Protein AF-A0A6L3IJU4-F1 (afdb_monomer_lite)

pLDDT: mean 85.22, std 11.8, range [35.44, 95.62]

Organism: NCBI:txid357276

Radius of gyration: 13.87 Å; chains: 1; bounding box: 29×38×38 Å

Structure (mmCIF, N/CA/C/O backbone):
data_AF-A0A6L3IJU4-F1
#
_entry.id   AF-A0A6L3IJU4-F1
#
loop_
_atom_site.group_PDB
_atom_site.id
_atom_site.type_symbol
_atom_site.label_atom_id
_atom_site.label_alt_id
_atom_site.label_comp_id
_atom_site.label_asym_id
_atom_site.label_entity_id
_atom_site.label_seq_id
_atom_site.pdbx_PDB_ins_code
_atom_site.Cartn_x
_atom_site.Cartn_y
_atom_site.Cartn_z
_atom_site.occupancy
_atom_site.B_iso_or_equiv
_atom_site.auth_seq_id
_atom_site.auth_comp_id
_atom_site.auth_asym_id
_atom_site.auth_atom_id
_atom_site.pdbx_PDB_model_num
ATOM 1 N N . GLU A 1 1 ? -8.315 -15.792 -16.014 1.00 71.38 1 GLU A N 1
ATOM 2 C CA . GLU A 1 1 ? -7.824 -15.814 -14.617 1.00 71.38 1 GLU A CA 1
ATOM 3 C C . GLU A 1 1 ? -7.841 -17.234 -14.065 1.00 71.38 1 GLU A C 1
ATOM 5 O O . GLU A 1 1 ? -8.775 -17.964 -14.371 1.00 71.38 1 GLU A O 1
ATOM 10 N N . ARG A 1 2 ? -6.821 -17.645 -13.295 1.00 90.50 2 ARG A N 1
ATOM 11 C CA . ARG A 1 2 ? -6.755 -18.987 -12.669 1.00 90.50 2 ARG A CA 1
ATOM 12 C C . ARG A 1 2 ? -7.394 -19.049 -11.272 1.00 90.50 2 ARG A C 1
ATOM 14 O O . ARG A 1 2 ? -7.729 -20.139 -10.827 1.00 90.50 2 ARG A O 1
ATOM 21 N N . HIS A 1 3 ? -7.591 -17.901 -10.620 1.00 92.81 3 HIS A N 1
ATOM 22 C CA . HIS A 1 3 ? -8.007 -17.787 -9.216 1.00 92.81 3 HIS A CA 1
ATOM 23 C C . HIS A 1 3 ? -9.099 -16.711 -9.033 1.00 92.81 3 HIS A C 1
ATOM 25 O O . HIS A 1 3 ? -8.842 -15.662 -8.457 1.00 92.81 3 HIS A O 1
ATOM 31 N N . PRO A 1 4 ? -10.327 -16.928 -9.540 1.00 92.81 4 PRO A N 1
ATOM 32 C CA . PRO A 1 4 ? -11.352 -15.876 -9.627 1.00 92.81 4 PRO A CA 1
ATOM 33 C C . PRO A 1 4 ? -12.034 -15.512 -8.294 1.00 92.81 4 PRO A C 1
ATOM 35 O O . PRO A 1 4 ? -12.856 -14.605 -8.255 1.00 92.81 4 PRO A O 1
ATOM 38 N N . LYS A 1 5 ? -11.766 -16.251 -7.211 1.00 95.62 5 LYS A N 1
ATOM 39 C CA . LYS A 1 5 ? -12.370 -16.036 -5.880 1.00 95.62 5 LYS A CA 1
ATOM 40 C C . LYS A 1 5 ? -11.343 -15.656 -4.815 1.00 95.62 5 LYS A C 1
ATOM 42 O O . LYS A 1 5 ? -11.677 -15.618 -3.635 1.00 95.62 5 LYS A O 1
ATOM 47 N N . GLU A 1 6 ? -10.100 -15.438 -5.221 1.00 94.06 6 GLU A N 1
ATOM 48 C CA . GLU A 1 6 ? -8.998 -15.139 -4.315 1.00 94.06 6 GLU A CA 1
ATOM 49 C C . GLU A 1 6 ? -8.541 -13.699 -4.540 1.00 94.06 6 GLU A C 1
ATOM 51 O O . GLU A 1 6 ? -8.476 -13.228 -5.674 1.00 94.06 6 GLU A O 1
ATOM 56 N N . LEU A 1 7 ? -8.240 -13.000 -3.446 1.00 93.50 7 LEU A N 1
ATOM 57 C CA . LEU A 1 7 ? -7.695 -11.648 -3.479 1.00 93.50 7 LEU A CA 1
ATOM 58 C C . LEU A 1 7 ? -6.179 -11.716 -3.314 1.00 93.50 7 LEU A C 1
ATOM 60 O O . LEU A 1 7 ? -5.683 -12.228 -2.310 1.00 93.50 7 LEU A O 1
ATOM 64 N N . PHE A 1 8 ? -5.451 -11.147 -4.269 1.00 94.44 8 PHE A N 1
ATOM 65 C CA . PHE A 1 8 ? -4.006 -10.977 -4.166 1.00 94.44 8 PHE A CA 1
ATOM 66 C C . PHE A 1 8 ? -3.679 -9.591 -3.617 1.00 94.44 8 PHE A C 1
ATOM 68 O O . PHE A 1 8 ? -4.164 -8.584 -4.126 1.00 94.44 8 PHE A O 1
ATOM 75 N N . ILE A 1 9 ? -2.834 -9.547 -2.587 1.00 94.94 9 ILE A N 1
ATOM 76 C CA . ILE A 1 9 ? -2.338 -8.305 -1.992 1.00 94.94 9 ILE A CA 1
ATOM 77 C C . ILE A 1 9 ? -0.822 -8.285 -2.142 1.00 94.94 9 ILE A C 1
ATOM 79 O O . ILE A 1 9 ? -0.127 -9.175 -1.652 1.00 94.94 9 ILE A O 1
ATOM 83 N N . PHE A 1 10 ? -0.316 -7.251 -2.808 1.00 95.00 10 PHE A N 1
ATOM 84 C CA . PHE A 1 10 ? 1.112 -7.022 -2.984 1.00 95.00 10 PHE A CA 1
ATOM 85 C C . PHE A 1 10 ? 1.544 -5.833 -2.133 1.00 95.00 10 PHE A C 1
ATOM 87 O O . PHE A 1 10 ? 0.938 -4.767 -2.197 1.00 95.00 10 PHE A O 1
ATOM 94 N N . ILE A 1 11 ? 2.603 -6.019 -1.347 1.00 95.06 11 ILE A N 1
ATOM 95 C CA . ILE A 1 11 ? 3.185 -4.969 -0.509 1.00 95.06 11 ILE A CA 1
ATOM 96 C C . ILE A 1 11 ? 4.552 -4.620 -1.088 1.00 95.06 11 ILE A C 1
ATOM 98 O O . ILE A 1 11 ? 5.395 -5.498 -1.273 1.00 95.06 11 ILE A O 1
ATOM 102 N N . SER A 1 12 ? 4.765 -3.339 -1.373 1.00 94.94 12 SER A N 1
ATOM 103 C CA . SER A 1 12 ? 6.045 -2.805 -1.831 1.00 94.94 12 SER A CA 1
ATOM 104 C C . SER A 1 12 ? 6.335 -1.487 -1.126 1.00 94.94 12 SER A C 1
ATOM 106 O O . SER A 1 12 ? 5.417 -0.734 -0.802 1.00 94.94 12 SER A O 1
ATOM 108 N N . HIS A 1 13 ? 7.615 -1.205 -0.898 1.00 94.62 13 HIS A N 1
ATOM 109 C CA . HIS A 1 13 ? 8.045 0.111 -0.444 1.00 94.62 13 HIS A CA 1
ATOM 110 C C . HIS A 1 13 ? 7.891 1.133 -1.572 1.00 94.62 13 HIS A C 1
ATOM 112 O O . HIS A 1 13 ? 8.094 0.806 -2.743 1.00 94.62 13 HIS A O 1
ATOM 118 N N . ALA A 1 14 ? 7.548 2.368 -1.219 1.00 91.19 14 ALA A N 1
ATOM 119 C CA . ALA A 1 14 ? 7.450 3.459 -2.177 1.00 91.19 14 ALA A CA 1
ATOM 120 C C . ALA A 1 14 ? 8.837 4.029 -2.523 1.00 91.19 14 ALA A C 1
ATOM 122 O O . ALA A 1 14 ? 9.699 4.188 -1.659 1.00 91.19 14 ALA A O 1
ATOM 123 N N . GLU A 1 15 ? 9.025 4.359 -3.795 1.00 90.38 15 GLU A N 1
ATOM 124 C CA . GLU A 1 15 ? 10.113 5.155 -4.353 1.00 90.38 15 GLU A CA 1
ATOM 125 C C . GLU A 1 15 ? 9.475 6.375 -5.040 1.00 90.38 15 GLU A C 1
ATOM 127 O O . GLU A 1 15 ? 9.027 6.312 -6.189 1.00 90.38 15 GLU A O 1
ATOM 132 N N . GLY A 1 16 ? 9.366 7.480 -4.297 1.00 88.81 16 GLY A N 1
ATOM 133 C CA . GLY A 1 16 ? 8.552 8.626 -4.705 1.00 88.81 16 GLY A CA 1
ATOM 134 C C . GLY A 1 16 ? 7.063 8.270 -4.697 1.00 88.81 16 GLY A C 1
ATOM 135 O O . GLY A 1 16 ? 6.552 7.778 -3.694 1.00 88.81 16 GLY A O 1
ATOM 136 N N . LEU A 1 17 ? 6.381 8.501 -5.820 1.00 87.75 17 LEU A N 1
ATOM 137 C CA . LEU A 1 17 ? 4.943 8.242 -5.976 1.00 87.75 17 LEU A CA 1
ATOM 138 C C . LEU A 1 17 ? 4.617 6.811 -6.438 1.00 87.75 17 LEU A C 1
ATOM 140 O O . LEU A 1 17 ? 3.450 6.439 -6.495 1.00 87.75 17 LEU A O 1
ATOM 144 N N . HIS A 1 18 ? 5.629 5.997 -6.739 1.00 90.44 18 HIS A N 1
ATOM 145 C CA . HIS A 1 18 ? 5.467 4.652 -7.299 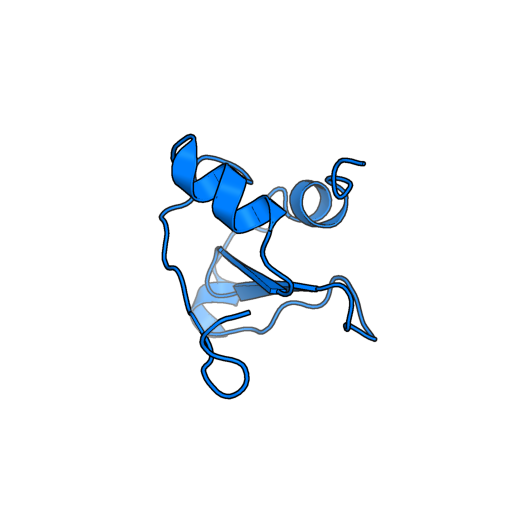1.00 90.44 18 HIS A CA 1
ATOM 146 C C . HIS A 1 18 ? 6.100 3.596 -6.392 1.00 90.44 18 HIS A C 1
ATOM 148 O O . HIS A 1 18 ? 7.007 3.915 -5.624 1.00 90.44 18 HIS A O 1
ATOM 154 N N . PRO A 1 19 ? 5.705 2.317 -6.478 1.00 93.44 19 PRO A N 1
ATOM 155 C CA . PRO A 1 19 ? 6.400 1.259 -5.766 1.00 93.44 19 PRO A CA 1
ATOM 156 C C . PRO A 1 19 ? 7.802 1.027 -6.348 1.00 93.44 19 PRO A C 1
ATOM 158 O O . PRO A 1 19 ? 8.046 1.176 -7.551 1.00 93.44 19 PRO A O 1
ATOM 161 N N . ALA A 1 20 ? 8.721 0.617 -5.480 1.00 94.38 20 ALA A N 1
ATOM 162 C CA . ALA A 1 20 ? 10.123 0.435 -5.814 1.00 94.38 20 ALA A CA 1
ATOM 163 C C . ALA A 1 20 ? 10.330 -0.698 -6.833 1.00 94.38 20 ALA A C 1
ATOM 165 O O . ALA A 1 20 ? 9.922 -1.847 -6.632 1.00 94.38 20 ALA A O 1
ATOM 166 N N . GLY A 1 21 ? 11.034 -0.377 -7.919 1.00 93.31 21 GLY A N 1
ATOM 167 C CA . GLY A 1 21 ? 11.467 -1.343 -8.926 1.00 93.31 21 GLY A CA 1
ATOM 168 C C . GLY A 1 21 ? 10.457 -1.670 -10.037 1.00 93.31 21 GLY A C 1
ATOM 169 O O . GLY A 1 21 ? 9.245 -1.484 -9.943 1.00 93.31 21 GLY A O 1
ATOM 170 N N . ARG A 1 22 ? 10.991 -2.206 -11.144 1.00 92.31 22 ARG A N 1
ATOM 171 C CA . ARG A 1 22 ? 10.243 -2.431 -12.396 1.00 92.31 22 ARG A CA 1
ATOM 172 C C . ARG A 1 22 ? 9.079 -3.410 -12.240 1.00 92.31 22 ARG A C 1
ATOM 174 O O . ARG A 1 22 ? 8.020 -3.183 -12.814 1.00 92.31 22 ARG A O 1
ATOM 181 N N . SER A 1 23 ? 9.278 -4.504 -11.510 1.00 93.94 23 SER A N 1
ATOM 182 C CA . SER A 1 23 ? 8.237 -5.523 -11.332 1.00 93.94 23 SER A CA 1
ATOM 183 C C . SER A 1 23 ? 7.055 -4.979 -10.537 1.00 93.94 23 SER A C 1
ATOM 185 O O . SER A 1 23 ? 5.916 -5.211 -10.921 1.00 93.94 23 SER A O 1
ATOM 187 N N . ALA A 1 24 ? 7.316 -4.202 -9.483 1.00 94.12 24 ALA A N 1
ATOM 188 C CA . ALA A 1 24 ? 6.259 -3.625 -8.666 1.00 94.12 24 ALA A CA 1
ATOM 189 C C . ALA A 1 24 ? 5.461 -2.563 -9.435 1.00 94.12 24 ALA A C 1
ATOM 191 O O . ALA A 1 24 ? 4.245 -2.533 -9.313 1.00 94.12 24 ALA A O 1
ATOM 192 N N . ARG A 1 25 ? 6.110 -1.770 -10.301 1.00 92.25 25 ARG A N 1
ATOM 193 C CA . ARG A 1 25 ? 5.403 -0.843 -11.205 1.00 92.25 25 ARG A CA 1
ATOM 194 C C . ARG A 1 25 ? 4.495 -1.552 -12.210 1.00 92.25 25 ARG A C 1
ATOM 196 O O . ARG A 1 25 ? 3.425 -1.052 -12.526 1.00 92.25 25 ARG A O 1
ATOM 203 N N . LYS A 1 26 ? 4.889 -2.731 -12.706 1.00 93.25 26 LYS A N 1
ATOM 204 C CA . LYS A 1 26 ? 4.005 -3.542 -13.563 1.00 93.25 26 LYS A CA 1
ATOM 205 C C . LYS A 1 26 ? 2.791 -4.050 -12.791 1.00 93.25 26 LYS A C 1
ATOM 207 O O . LYS A 1 26 ? 1.675 -3.907 -13.265 1.00 93.25 26 LYS A O 1
ATOM 212 N N . VAL 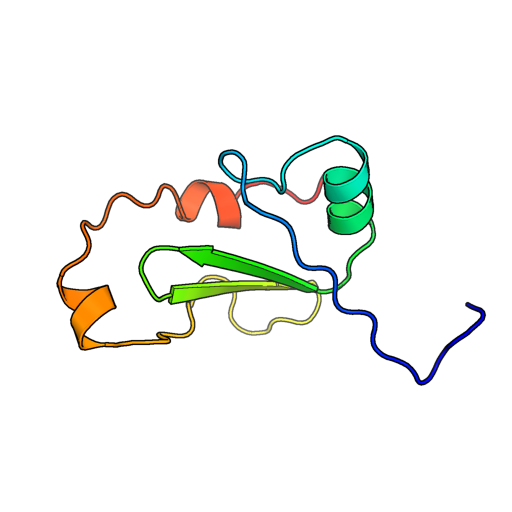A 1 27 ? 3.012 -4.570 -11.583 1.00 93.19 27 VAL A N 1
ATOM 213 C CA . VAL A 1 27 ? 1.919 -5.000 -10.696 1.00 93.19 27 VAL A CA 1
ATOM 214 C C . VAL A 1 27 ? 0.995 -3.830 -10.363 1.00 93.19 27 VAL A C 1
ATOM 216 O O . VAL A 1 27 ? -0.216 -3.989 -10.387 1.00 93.19 27 VAL A O 1
ATOM 219 N N . GLU A 1 28 ? 1.550 -2.648 -10.096 1.00 91.94 28 GLU A N 1
ATOM 220 C CA . GLU A 1 28 ? 0.768 -1.431 -9.899 1.00 91.94 28 GLU A CA 1
ATOM 221 C C . GLU A 1 28 ? -0.084 -1.106 -11.125 1.00 91.94 28 GLU A C 1
ATOM 223 O O . GLU A 1 28 ? -1.238 -0.730 -10.959 1.00 91.94 28 GLU A O 1
ATOM 228 N N . TYR A 1 29 ? 0.449 -1.222 -12.341 1.00 89.12 29 TYR A N 1
ATOM 229 C CA . TYR A 1 29 ? -0.317 -0.981 -13.565 1.00 89.12 29 TYR A CA 1
ATOM 230 C C . TYR A 1 29 ? -1.491 -1.963 -13.710 1.00 89.12 29 TYR A C 1
ATOM 232 O O . TYR A 1 29 ? -2.608 -1.531 -13.989 1.00 89.12 29 TYR A O 1
ATOM 240 N N . ASP A 1 30 ? -1.257 -3.248 -13.434 1.00 90.50 30 ASP A N 1
ATOM 241 C CA . ASP A 1 30 ? -2.263 -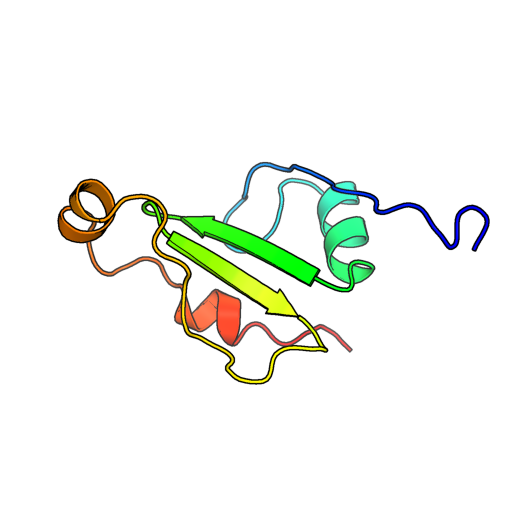4.311 -13.556 1.00 90.50 30 ASP A CA 1
ATOM 242 C C . ASP A 1 30 ? -3.300 -4.320 -12.411 1.00 90.50 30 ASP A C 1
ATOM 244 O O . ASP A 1 30 ? -4.371 -4.911 -12.549 1.00 90.50 30 ASP A O 1
ATOM 248 N N . ALA A 1 31 ? -3.004 -3.686 -11.272 1.00 91.75 31 ALA A N 1
ATOM 249 C CA . ALA A 1 31 ? -3.862 -3.709 -10.091 1.00 91.75 31 ALA A CA 1
ATOM 250 C C . ALA A 1 31 ? -5.128 -2.847 -10.240 1.00 91.75 31 ALA A C 1
ATOM 252 O O . ALA A 1 31 ? -5.078 -1.675 -10.623 1.00 91.75 31 ALA A O 1
ATOM 253 N N . ASP A 1 32 ? -6.269 -3.402 -9.818 1.00 90.88 32 ASP A N 1
ATOM 254 C CA . ASP A 1 32 ? -7.552 -2.690 -9.765 1.00 90.88 32 ASP A CA 1
ATOM 255 C C . ASP A 1 32 ? -7.597 -1.585 -8.699 1.00 90.88 32 ASP A C 1
ATOM 257 O O . ASP A 1 32 ? -8.247 -0.550 -8.884 1.00 90.88 32 ASP A O 1
ATOM 261 N N . VAL A 1 33 ? -6.925 -1.824 -7.569 1.00 91.12 33 VAL A N 1
ATOM 262 C CA . VAL A 1 33 ? -6.897 -0.951 -6.391 1.00 91.12 33 VAL A CA 1
ATOM 263 C C . VAL A 1 33 ? -5.453 -0.756 -5.953 1.00 91.12 33 VAL A C 1
ATOM 265 O O . VAL A 1 33 ? -4.718 -1.722 -5.755 1.00 91.12 33 VAL A O 1
ATOM 268 N N . LYS A 1 34 ? -5.062 0.503 -5.764 1.00 91.62 34 LYS A N 1
ATOM 269 C CA . LYS A 1 34 ? -3.727 0.921 -5.331 1.00 91.62 34 LYS A CA 1
ATOM 270 C C . LYS A 1 34 ? -3.876 1.714 -4.044 1.00 91.62 34 LYS A C 1
ATOM 272 O O . LYS A 1 34 ? -4.753 2.572 -3.950 1.00 91.62 34 LYS A O 1
ATOM 277 N N . ILE A 1 35 ? -3.055 1.407 -3.048 1.00 92.50 35 ILE A N 1
ATOM 278 C CA . ILE A 1 35 ? -3.106 2.072 -1.746 1.00 92.50 35 ILE A CA 1
ATOM 279 C C . ILE A 1 35 ? -1.712 2.596 -1.429 1.00 92.50 35 ILE A C 1
ATOM 281 O O . ILE A 1 35 ? -0.791 1.811 -1.212 1.00 92.50 35 ILE A O 1
ATOM 285 N N . MET A 1 36 ? -1.573 3.919 -1.393 1.00 91.88 36 MET A N 1
ATOM 286 C CA . MET A 1 36 ? -0.362 4.588 -0.929 1.00 91.88 36 MET A CA 1
ATOM 287 C C . MET A 1 36 ? -0.540 4.970 0.535 1.00 91.88 36 MET A C 1
ATOM 289 O O . MET A 1 36 ? -1.506 5.641 0.894 1.00 91.88 36 MET A O 1
ATOM 293 N N . VAL A 1 37 ? 0.390 4.556 1.390 1.00 92.00 37 VAL A N 1
ATOM 294 C CA . VAL A 1 37 ? 0.378 4.927 2.807 1.00 92.00 37 VAL A CA 1
ATOM 295 C C . VAL A 1 37 ? 1.492 5.929 3.056 1.00 92.00 37 VAL A C 1
ATOM 297 O O . VAL A 1 37 ? 2.664 5.605 2.886 1.00 92.00 37 VAL A O 1
ATOM 300 N N . SER A 1 38 ? 1.122 7.132 3.484 1.00 90.06 38 SER A N 1
ATOM 301 C CA . SER A 1 38 ? 2.056 8.199 3.845 1.00 90.06 38 SER A CA 1
ATOM 302 C C . SER A 1 38 ? 1.522 8.967 5.048 1.00 90.06 38 SER A C 1
ATOM 304 O O . SER A 1 38 ? 0.313 9.141 5.178 1.00 90.06 38 SER A O 1
ATOM 306 N N . CYS A 1 39 ? 2.408 9.399 5.949 1.00 90.19 39 CYS A N 1
ATOM 307 C CA . CYS A 1 39 ? 2.063 10.265 7.084 1.00 90.19 39 CYS A CA 1
ATOM 308 C C . CYS A 1 39 ? 0.833 9.803 7.894 1.00 90.19 39 CYS A C 1
ATOM 310 O O . CYS A 1 39 ? -0.006 10.604 8.303 1.00 90.19 39 CYS A O 1
ATOM 312 N N . PHE A 1 40 ? 0.730 8.489 8.132 1.00 92.44 40 PHE A N 1
ATOM 313 C CA . PHE A 1 40 ? -0.385 7.845 8.848 1.00 92.44 40 PHE A CA 1
ATOM 314 C C . PHE A 1 40 ? -1.753 7.965 8.160 1.00 92.44 40 PHE A C 1
ATOM 316 O O . PHE A 1 40 ? -2.794 7.797 8.798 1.00 92.44 40 PHE A O 1
ATOM 323 N N . LYS A 1 41 ? -1.754 8.217 6.853 1.00 91.31 41 LYS A N 1
ATOM 324 C CA . LYS A 1 41 ? -2.928 8.271 5.987 1.00 91.31 41 LYS A CA 1
ATOM 325 C C . LYS A 1 41 ? -2.779 7.252 4.864 1.00 91.31 41 LYS A C 1
ATOM 327 O O . LYS A 1 41 ? -1.705 7.104 4.284 1.00 91.31 41 LYS A O 1
ATOM 332 N N . ALA A 1 42 ? -3.858 6.543 4.568 1.00 92.06 42 ALA A N 1
ATOM 333 C CA . ALA A 1 42 ? -3.964 5.636 3.438 1.00 92.06 42 ALA A CA 1
ATOM 334 C C . ALA A 1 42 ? -4.778 6.301 2.334 1.00 92.06 42 ALA A C 1
ATOM 336 O O . ALA A 1 42 ? -5.944 6.647 2.518 1.00 92.06 42 ALA A O 1
ATOM 337 N N . TRP A 1 43 ? -4.164 6.440 1.174 1.00 90.00 43 TRP A N 1
ATOM 338 C CA . TRP A 1 43 ? -4.768 7.025 -0.001 1.00 90.00 43 TRP A CA 1
ATOM 339 C C . TRP A 1 43 ? -5.094 5.926 -0.989 1.00 90.00 43 TRP A C 1
ATOM 341 O O . TRP A 1 43 ? -4.207 5.227 -1.480 1.00 90.00 43 TRP A O 1
ATOM 351 N N . CYS A 1 44 ? -6.382 5.757 -1.252 1.00 89.38 44 CYS A N 1
ATOM 352 C CA . CYS A 1 44 ? -6.857 4.793 -2.223 1.00 89.38 44 CYS A CA 1
ATOM 353 C C . CYS A 1 44 ? -6.856 5.433 -3.612 1.00 89.38 44 CYS A C 1
ATOM 355 O O . CYS A 1 44 ? -7.214 6.599 -3.767 1.00 89.38 44 CYS A O 1
ATOM 357 N N . LYS A 1 45 ? -6.498 4.650 -4.627 1.00 87.38 45 LYS A N 1
ATOM 358 C CA . LYS A 1 45 ? -6.681 4.955 -6.045 1.00 87.38 45 LYS A CA 1
ATOM 359 C C . LYS A 1 45 ? -7.244 3.712 -6.716 1.00 87.38 45 LYS A C 1
ATOM 361 O O . LYS A 1 45 ? -6.594 2.672 -6.776 1.00 87.38 45 LYS A O 1
ATOM 366 N N . SER A 1 46 ? -8.491 3.798 -7.159 1.00 86.44 46 SER A N 1
ATOM 367 C CA . SER A 1 46 ? -9.255 2.665 -7.671 1.00 86.44 46 SER A CA 1
ATOM 368 C C . SER A 1 46 ? -10.219 3.131 -8.745 1.00 86.44 46 SER A C 1
ATOM 370 O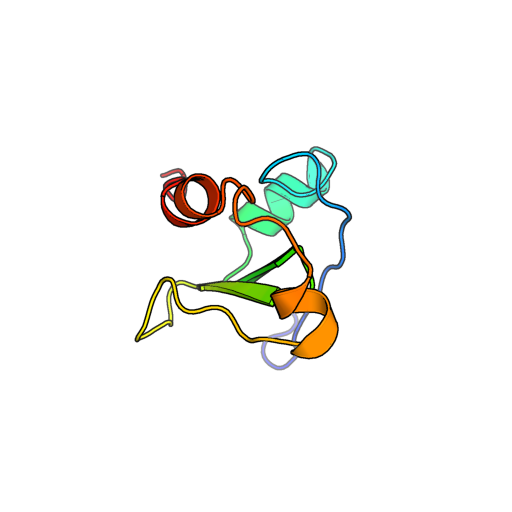 O . SER A 1 46 ? -10.798 4.211 -8.641 1.00 86.44 46 SER A O 1
ATOM 372 N N . ARG A 1 47 ? -10.437 2.263 -9.731 1.00 80.38 47 ARG A N 1
ATOM 373 C CA . ARG A 1 47 ? -11.472 2.419 -10.763 1.00 80.38 47 ARG A CA 1
ATOM 374 C C . ARG A 1 47 ? -12.904 2.369 -10.210 1.00 80.38 47 ARG A C 1
ATOM 376 O O . ARG A 1 47 ? -13.833 2.771 -10.896 1.00 80.38 47 ARG A O 1
ATOM 383 N N . PHE A 1 48 ? -13.082 1.877 -8.984 1.00 83.50 48 PHE A N 1
ATOM 384 C CA . PHE A 1 48 ? -14.389 1.659 -8.356 1.00 83.50 48 PHE A CA 1
ATOM 385 C C . PHE A 1 48 ? -14.750 2.703 -7.292 1.00 83.50 48 PHE A C 1
ATOM 387 O O . PHE A 1 48 ? -15.742 2.536 -6.588 1.00 83.50 48 PHE A O 1
ATOM 394 N N . MET A 1 49 ? -13.936 3.744 -7.103 1.00 80.06 49 MET A N 1
ATOM 395 C CA . MET A 1 49 ? -14.193 4.728 -6.052 1.00 80.06 49 MET A CA 1
ATOM 396 C C . MET A 1 49 ? -15.258 5.750 -6.442 1.00 80.06 49 MET A C 1
ATOM 398 O O . MET A 1 49 ? -15.192 6.359 -7.504 1.00 80.06 49 MET A O 1
ATOM 402 N N . GLU A 1 50 ? -16.168 6.011 -5.504 1.00 75.44 50 GLU A N 1
ATOM 403 C CA . GLU A 1 50 ? -17.185 7.062 -5.618 1.00 75.44 50 GLU A CA 1
ATOM 404 C C . GLU A 1 50 ? -16.660 8.442 -5.188 1.00 75.44 50 GLU A C 1
ATOM 406 O O . GLU A 1 50 ? -17.130 9.466 -5.679 1.00 75.44 50 GLU A O 1
ATOM 411 N N . ARG A 1 51 ? -15.686 8.478 -4.265 1.00 75.31 51 ARG A N 1
ATOM 412 C CA . ARG A 1 51 ? -15.106 9.706 -3.693 1.00 75.31 51 ARG A CA 1
ATOM 413 C C . ARG A 1 51 ? -13.580 9.707 -3.822 1.00 75.31 51 ARG A C 1
ATOM 415 O O . ARG A 1 51 ? -12.889 9.301 -2.888 1.00 75.31 51 ARG A O 1
ATOM 422 N N . PRO A 1 52 ? -13.033 10.105 -4.980 1.00 78.06 52 PRO A N 1
ATOM 423 C CA . PRO A 1 52 ? -11.590 10.215 -5.146 1.00 78.06 52 PRO A CA 1
ATOM 424 C C . PRO A 1 52 ? -11.019 11.337 -4.263 1.00 78.06 52 PRO A C 1
ATOM 426 O O . PRO A 1 52 ? -11.616 12.404 -4.142 1.00 78.06 52 PRO A O 1
ATOM 429 N N . GLY A 1 53 ? -9.842 11.104 -3.678 1.00 75.69 53 GLY A N 1
ATOM 430 C CA . GLY A 1 53 ? -9.051 12.136 -2.996 1.00 75.69 53 GLY A CA 1
ATOM 431 C C . GLY A 1 53 ? -9.255 12.277 -1.484 1.00 75.69 53 GLY A C 1
ATOM 432 O O . GLY A 1 53 ? -8.529 13.048 -0.865 1.00 75.69 53 GLY A O 1
ATOM 433 N N . GLU A 1 54 ? -10.164 11.524 -0.861 1.00 85.12 54 GLU A N 1
ATOM 434 C CA . GLU A 1 54 ? -10.271 11.476 0.605 1.00 85.12 54 GLU A CA 1
ATOM 435 C C . GLU A 1 54 ? -9.406 10.331 1.175 1.00 85.12 54 GLU A C 1
ATOM 437 O O . GLU A 1 54 ? -9.630 9.165 0.834 1.00 85.12 54 GLU A O 1
ATOM 442 N N . PRO A 1 55 ? -8.409 10.617 2.037 1.00 89.75 55 PRO A N 1
ATOM 443 C CA . PRO A 1 55 ? -7.620 9.574 2.675 1.00 89.75 55 PRO A CA 1
ATOM 444 C C . PRO A 1 55 ? -8.358 8.928 3.846 1.00 89.75 55 PRO A C 1
ATOM 446 O O . PRO A 1 55 ? -9.088 9.580 4.590 1.00 89.75 55 PRO A O 1
ATOM 449 N N . TYR A 1 56 ? -8.039 7.665 4.104 1.00 91.19 56 TYR A N 1
ATOM 450 C CA . TYR A 1 56 ? -8.338 7.021 5.374 1.00 91.19 56 TYR A CA 1
ATOM 451 C C . TYR A 1 56 ? -7.256 7.367 6.404 1.00 91.19 56 TYR A C 1
ATOM 453 O O . TYR A 1 56 ? -6.078 7.064 6.199 1.00 91.19 56 TYR A O 1
ATOM 461 N N . VAL A 1 57 ? -7.635 7.988 7.522 1.00 93.31 57 VAL A N 1
ATOM 462 C CA . VAL A 1 57 ? -6.694 8.299 8.606 1.00 93.31 57 VAL A CA 1
ATOM 463 C C . VAL A 1 57 ? -6.484 7.055 9.467 1.00 93.31 57 VAL A C 1
ATOM 465 O O . VAL A 1 57 ? -7.410 6.539 10.083 1.00 93.31 57 VAL A O 1
ATOM 468 N N . ILE A 1 58 ? -5.248 6.555 9.499 1.00 94.31 58 ILE A N 1
ATOM 469 C CA . ILE A 1 58 ? -4.874 5.350 10.251 1.00 94.31 58 ILE A CA 1
ATOM 470 C C . ILE A 1 58 ? -4.611 5.709 11.715 1.00 94.31 58 ILE A C 1
ATOM 472 O O . ILE A 1 58 ? -5.007 4.976 12.618 1.00 94.31 58 ILE A O 1
ATOM 476 N N . TRP A 1 59 ? -3.931 6.836 11.949 1.00 93.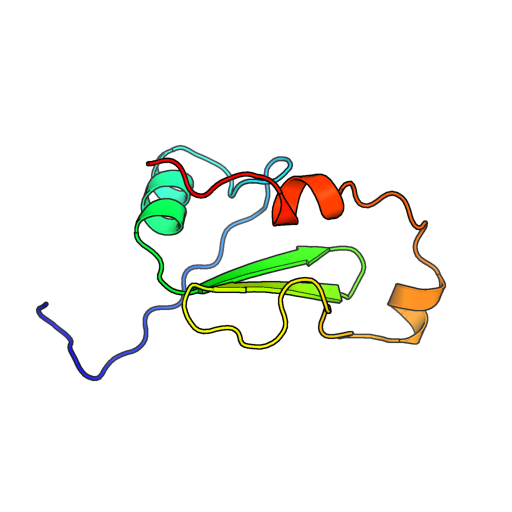62 59 TRP A N 1
ATOM 477 C CA . TRP A 1 59 ? -3.630 7.329 13.290 1.00 93.62 59 TRP A CA 1
ATOM 478 C C . TRP A 1 59 ? -3.738 8.851 13.350 1.00 93.62 59 TRP A C 1
ATOM 480 O O . TRP A 1 59 ? -2.879 9.567 12.839 1.00 93.62 59 TRP A O 1
ATOM 490 N N . GLU A 1 60 ? -4.786 9.327 14.020 1.00 92.56 60 GLU A N 1
ATOM 491 C CA . GLU A 1 60 ? -5.129 10.750 14.124 1.00 92.56 60 GLU A CA 1
ATOM 492 C C . GLU A 1 60 ? -4.002 11.592 14.735 1.00 92.56 60 GLU A C 1
ATOM 494 O O . GLU A 1 60 ? -3.611 12.618 14.184 1.00 92.56 60 GLU A O 1
ATOM 499 N N . GLU A 1 61 ? -3.409 11.147 15.848 1.00 92.25 61 GLU A N 1
ATOM 500 C CA . GLU A 1 61 ? -2.378 11.936 16.536 1.00 92.25 61 GLU A CA 1
ATOM 501 C C . GLU A 1 61 ? -1.087 12.047 15.714 1.00 92.25 61 GLU A C 1
ATOM 503 O O . GLU A 1 61 ? -0.396 13.065 15.777 1.00 92.25 61 GLU A O 1
ATOM 508 N N . GLY A 1 62 ? -0.749 11.003 14.950 1.00 89.06 62 GLY A N 1
ATOM 509 C CA . GLY A 1 62 ? 0.391 11.010 14.034 1.00 89.06 62 GLY A CA 1
ATOM 510 C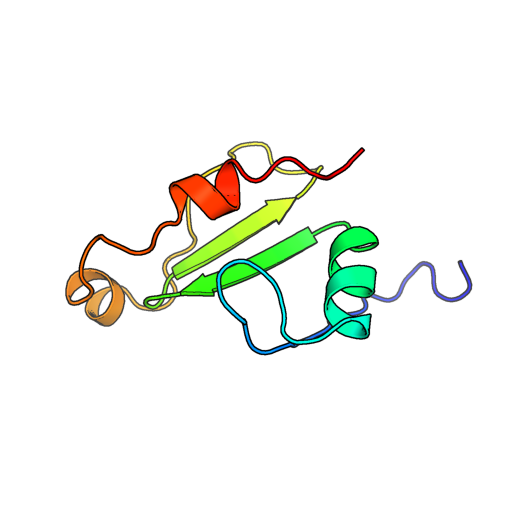 C . GLY A 1 62 ? 0.123 11.861 12.796 1.00 89.06 62 GLY A C 1
ATOM 511 O O . GLY A 1 62 ? 0.971 12.658 12.390 1.00 89.06 62 GLY A O 1
ATOM 512 N N . ALA A 1 63 ? -1.076 11.741 12.228 1.00 88.94 63 ALA A N 1
ATOM 513 C CA . ALA A 1 63 ? -1.528 12.526 11.084 1.00 88.94 63 ALA A CA 1
ATOM 514 C C . ALA A 1 63 ? -1.629 14.031 11.400 1.00 88.94 63 ALA A C 1
ATOM 516 O O . ALA A 1 63 ? -1.389 14.862 10.529 1.00 88.94 63 ALA A O 1
ATOM 517 N N . ALA A 1 64 ? -1.949 14.399 12.644 1.00 87.44 64 ALA A N 1
ATOM 518 C CA . ALA A 1 64 ? -2.005 15.794 13.081 1.00 87.44 64 ALA A CA 1
ATOM 519 C C . ALA A 1 64 ? -0.615 16.435 13.252 1.00 87.44 64 ALA A C 1
ATOM 521 O O . ALA A 1 64 ? -0.480 17.654 13.162 1.00 87.44 64 ALA A O 1
ATOM 522 N N . LYS A 1 65 ? 0.420 15.626 13.517 1.00 87.00 65 LYS A N 1
ATOM 523 C CA . LYS A 1 65 ? 1.805 16.085 13.730 1.00 87.00 65 LYS A CA 1
ATOM 524 C C . LYS A 1 65 ? 2.629 16.156 12.444 1.00 87.00 65 LYS A C 1
ATOM 526 O O . LYS A 1 65 ? 3.733 16.696 12.465 1.00 87.00 65 LYS A O 1
ATOM 531 N N . THR A 1 66 ? 2.135 15.579 11.355 1.00 78.62 66 THR A N 1
ATOM 532 C CA . THR A 1 66 ? 2.840 15.523 10.071 1.00 78.62 66 THR A CA 1
ATOM 533 C C . THR A 1 66 ? 2.623 16.810 9.271 1.00 78.62 66 THR A C 1
ATOM 535 O O . THR A 1 66 ? 1.568 17.443 9.340 1.00 78.62 66 THR A O 1
ATOM 538 N N . LEU A 1 67 ? 3.670 17.250 8.565 1.00 65.88 67 LEU A N 1
ATOM 539 C CA . LEU A 1 67 ? 3.628 18.439 7.709 1.00 65.88 67 LEU A CA 1
ATOM 540 C C . LEU A 1 67 ? 2.718 18.165 6.501 1.00 65.88 67 LEU A C 1
ATOM 542 O O . LEU A 1 67 ? 2.595 17.030 6.065 1.00 65.88 67 LEU A O 1
ATOM 546 N N . LYS A 1 68 ? 2.071 19.201 5.955 1.00 60.19 68 LYS A N 1
ATOM 547 C CA . LYS A 1 68 ? 1.072 19.072 4.873 1.00 60.19 68 LYS A CA 1
ATOM 548 C C . LYS A 1 68 ? 1.646 18.692 3.496 1.00 60.19 68 LYS A C 1
ATOM 550 O O . LYS A 1 68 ? 0.878 18.583 2.547 1.00 60.19 68 LYS A O 1
ATOM 555 N N . ASP A 1 69 ? 2.957 18.538 3.374 1.00 59.31 69 ASP A N 1
ATOM 556 C CA . ASP A 1 69 ? 3.676 18.632 2.098 1.00 59.31 69 ASP A CA 1
ATOM 557 C C . ASP A 1 69 ? 3.927 17.264 1.438 1.00 59.31 69 ASP A C 1
ATOM 559 O O . ASP A 1 69 ? 5.018 16.956 0.966 1.00 59.31 69 ASP A O 1
ATOM 563 N N . ASP A 1 70 ? 2.912 16.399 1.440 1.00 64.25 70 ASP A N 1
ATOM 564 C CA . ASP A 1 70 ? 3.067 14.997 1.032 1.00 64.25 70 ASP A CA 1
ATOM 565 C C . ASP A 1 70 ? 3.028 14.782 -0.500 1.00 64.25 70 ASP A C 1
ATOM 567 O O . ASP A 1 70 ? 2.940 13.638 -0.940 1.00 64.25 70 ASP A O 1
ATOM 571 N N . ASN A 1 71 ? 3.069 15.843 -1.327 1.00 67.88 71 ASN A N 1
ATOM 572 C CA . ASN A 1 71 ? 2.893 15.804 -2.800 1.00 67.88 71 ASN A CA 1
ATOM 573 C C . ASN A 1 71 ? 1.754 14.868 -3.252 1.00 67.88 71 ASN A C 1
ATOM 575 O O . ASN A 1 71 ? 1.807 14.204 -4.286 1.00 67.88 71 ASN A O 1
ATOM 579 N N . MET A 1 72 ? 0.713 14.766 -2.428 1.00 77.31 72 MET A N 1
ATOM 580 C CA . MET A 1 72 ? -0.316 13.753 -2.606 1.00 77.31 72 MET A CA 1
ATOM 581 C C . MET A 1 72 ? -1.264 14.093 -3.756 1.00 77.31 72 MET A C 1
ATOM 583 O O . MET A 1 72 ? -1.794 13.199 -4.414 1.00 77.31 72 MET A O 1
ATOM 587 N N . GLU A 1 73 ? -1.446 15.386 -4.022 1.00 76.88 73 GLU A N 1
ATOM 588 C CA . GLU A 1 73 ? -2.148 15.855 -5.214 1.00 76.88 73 GLU A CA 1
ATOM 589 C C . GLU A 1 73 ? -1.506 15.275 -6.475 1.00 76.88 73 GLU A C 1
ATOM 591 O O . GLU A 1 73 ? -2.228 14.783 -7.336 1.00 76.88 73 GLU A O 1
ATOM 596 N N . ASP A 1 74 ? -0.174 15.208 -6.543 1.00 80.12 74 ASP A N 1
ATOM 597 C CA . ASP A 1 74 ? 0.527 14.610 -7.679 1.00 80.12 74 ASP A CA 1
ATOM 598 C C . ASP A 1 74 ? 0.244 13.109 -7.792 1.00 80.12 74 ASP A C 1
ATOM 600 O O . ASP A 1 74 ? -0.014 12.631 -8.887 1.00 80.12 74 ASP A O 1
ATOM 604 N N . TYR A 1 75 ? 0.194 12.350 -6.690 1.00 82.44 75 TYR A N 1
ATOM 605 C CA . TYR A 1 75 ? -0.176 10.923 -6.742 1.00 82.44 75 TYR A CA 1
ATOM 606 C C . TYR A 1 75 ? -1.617 10.701 -7.227 1.00 82.44 75 TYR A C 1
ATOM 608 O O . TYR A 1 75 ? -1.913 9.750 -7.964 1.00 82.44 75 TYR A O 1
ATOM 616 N N . LEU A 1 76 ? -2.537 11.559 -6.781 1.00 78.12 76 LEU A N 1
ATOM 617 C CA . LEU A 1 76 ? -3.943 11.501 -7.175 1.00 78.12 76 LEU A CA 1
ATOM 618 C C . LEU A 1 76 ? -4.125 11.903 -8.644 1.00 78.12 76 LEU A C 1
ATOM 620 O O . LEU A 1 76 ? -4.927 11.279 -9.339 1.00 78.12 76 LEU A O 1
ATOM 624 N N . ASN A 1 77 ? -3.351 12.887 -9.108 1.00 77.56 77 ASN A N 1
ATOM 625 C CA . ASN A 1 77 ? -3.405 13.441 -10.460 1.00 77.56 77 ASN A CA 1
ATOM 626 C C . ASN A 1 77 ? -2.527 12.705 -11.473 1.00 77.56 77 ASN A C 1
ATOM 628 O O . ASN A 1 77 ? -2.731 12.891 -12.671 1.00 77.56 77 ASN A O 1
ATOM 632 N N . ASP A 1 78 ? -1.569 11.889 -11.025 1.00 75.44 78 ASP A N 1
ATOM 633 C CA . ASP A 1 78 ? -0.754 11.037 -11.885 1.00 75.44 78 ASP A CA 1
ATOM 634 C C . ASP A 1 78 ? -1.705 10.149 -12.691 1.00 75.44 78 ASP A C 1
ATOM 636 O O . ASP A 1 78 ? -2.328 9.229 -12.160 1.00 75.44 78 ASP A O 1
ATOM 640 N N . GLY A 1 79 ? -1.951 10.505 -13.951 1.00 60.94 79 GLY A N 1
ATOM 641 C CA . GLY A 1 79 ? -2.923 9.812 -14.783 1.00 60.94 79 GLY A CA 1
ATOM 642 C C . GLY A 1 79 ? -2.604 8.322 -14.802 1.00 60.94 79 GLY A C 1
ATOM 643 O O . GLY A 1 79 ? -1.439 7.927 -14.845 1.00 60.94 79 GLY A O 1
ATOM 644 N N . MET A 1 80 ? -3.630 7.469 -14.753 1.00 54.41 80 MET A N 1
ATOM 645 C CA . MET A 1 80 ? -3.410 6.080 -15.141 1.00 54.41 80 MET A CA 1
ATOM 646 C C . MET A 1 80 ? -2.901 6.127 -16.575 1.00 54.41 80 MET A C 1
ATOM 648 O O . MET A 1 80 ? -3.647 6.572 -17.443 1.00 54.41 80 MET A O 1
ATOM 652 N N . GLY A 1 81 ? -1.632 5.768 -16.787 1.00 49.12 81 GLY A N 1
ATOM 653 C CA . GLY A 1 81 ? -1.087 5.637 -18.129 1.00 49.12 81 GLY A CA 1
ATOM 654 C C . GLY A 1 81 ? -2.094 4.881 -18.986 1.00 49.12 81 GLY A C 1
ATOM 655 O O . GLY A 1 81 ? -2.535 3.799 -18.590 1.00 49.12 81 GLY A O 1
ATOM 656 N N . GLU A 1 82 ? -2.502 5.504 -20.091 1.00 35.44 82 GLU A N 1
ATOM 657 C CA . GLU A 1 82 ? -3.108 4.771 -21.201 1.00 35.44 82 GLU A CA 1
ATOM 658 C C . GLU A 1 82 ? -2.214 3.581 -21.575 1.00 35.44 82 GLU A C 1
ATOM 660 O O . GLU A 1 82 ? -0.966 3.730 -21.562 1.00 35.44 82 GLU A O 1
#

Secondary structure (DSSP, 8-state):
---TT--------EETTEESSHHHHHHHHH-SEEEEEETTEEEEEETT-SSTTPPEES-HHHHHHS-S---HHHHHHS----

Sequence (82 aa):
ERHPKELFIFISHAEGLHPAGRSARKVEYDADVKIMVSCFKAWCKSRFMERPGEPYVIWEEGAAKTLKDDNMEDYLNDGMGE

Foldseek 3Di:
DVCPPDDDDDDADDDQLAGPDDVRNVVVLVDQWDWDDDQQWIAIDHPPDPDHPDTDRRDPVSNVPDDPPSCVVCSSVVDSDD